Protein AF-A0ABD0YFC9-F1 (afdb_monomer_lite)

Sequence (162 aa):
MFVSRSVEQWANKLGEELWELGLSVTKAPEIKTTYKKLNARVLPTDGEGILNTIVSNVNRLLKMKMDSVMCIIDTAEELGEEFTSIAETKYSYYSAKYSLEPGGEPSESEEELGIDRQMYKEIQLTPDQAFYGIPVNTTHSAVHVPTDVDDQSNIFYSLFNR

Foldseek 3Di:
DPPVVVVVVVVVVVVVVVVVVVCVVVVVVVVVVVCVVVVPDDDDDDPVVVVVVVVVVVVVVVVVVVVVVVVVVVVVVVVLVVADDDPDDQAAFAAPPAAAAVVDDDDPVVVVVVDDCVRHHHDFFFQDVVVVGPTDDPPGDHDYDDPVDDCPDPVNVSVRRD

InterPro domains:
  IPR013608 VWA N-terminal [PF08399] (84-154)

Secondary structure (DSSP, 8-state):
--HHHHHHHHHHHHHHHHHHHHHHHH-HHHHHHHHHHTT-------HHHHHHHHHHHHHHHHHHHHHHHHHHHHHHHHHHHH----TT----B-BTTTPPPTTPPPPHHHHHTT--TTSBPP---EEEGGGTTEEE-SSS--B---TTS-TTSHHHHHHH--

Organism: NCBI:txid642074

Radius of gyration: 34.18 Å; chains: 1; bounding box: 91×38×73 Å

pLDDT: mean 86.56, std 11.62, range [48.59, 98.25]

Structure (mmCIF, N/CA/C/O backbone):
data_AF-A0ABD0YFC9-F1
#
_entry.id   AF-A0ABD0YFC9-F1
#
loop_
_atom_site.group_PDB
_atom_site.id
_atom_site.type_symbol
_atom_site.label_atom_id
_atom_site.label_alt_id
_atom_site.label_comp_id
_atom_site.label_asym_id
_atom_site.label_entity_id
_atom_site.label_seq_id
_atom_site.pdbx_PDB_ins_code
_atom_site.Cartn_x
_atom_site.Cartn_y
_atom_site.Cartn_z
_atom_site.occupancy
_atom_site.B_iso_or_equiv
_atom_site.auth_seq_id
_atom_site.auth_comp_id
_atom_site.auth_asym_id
_atom_site.auth_atom_id
_atom_site.pdbx_PDB_model_num
ATOM 1 N N . MET A 1 1 ? -66.463 5.020 34.064 1.00 53.25 1 MET A N 1
ATOM 2 C CA . MET A 1 1 ? -65.244 5.251 34.876 1.00 53.25 1 MET A CA 1
ATOM 3 C C . MET A 1 1 ? -64.487 3.970 35.268 1.00 53.25 1 MET A C 1
ATOM 5 O O . MET A 1 1 ? -63.329 4.078 35.628 1.00 53.25 1 MET A O 1
ATOM 9 N N . PHE A 1 2 ? -65.068 2.763 35.167 1.00 56.78 2 PHE A N 1
ATOM 10 C CA . PHE A 1 2 ? -64.410 1.515 35.605 1.00 56.78 2 PHE A CA 1
ATOM 11 C C . PHE A 1 2 ? -63.425 0.884 34.597 1.00 56.78 2 PHE A C 1
ATOM 13 O O . PHE A 1 2 ? -62.512 0.181 35.011 1.00 56.78 2 PHE A O 1
ATOM 20 N N . VAL A 1 3 ? -63.549 1.174 33.295 1.00 60.34 3 VAL A N 1
ATOM 21 C CA . VAL A 1 3 ? -62.728 0.547 32.235 1.00 60.34 3 VAL A CA 1
ATOM 22 C C . VAL A 1 3 ? -61.254 0.991 32.269 1.00 60.34 3 VAL A C 1
ATOM 24 O O . VAL A 1 3 ? -60.371 0.167 32.062 1.00 60.34 3 VAL A O 1
ATOM 27 N N . SER A 1 4 ? -60.967 2.255 32.611 1.00 70.94 4 SER A N 1
ATOM 28 C CA . SER A 1 4 ? -59.594 2.806 32.682 1.00 70.94 4 SER A CA 1
ATOM 29 C C . SER A 1 4 ? -58.700 2.035 33.655 1.00 70.94 4 SER A C 1
ATOM 31 O O . SER A 1 4 ? -57.545 1.746 33.367 1.00 70.94 4 SER A O 1
ATOM 33 N N . ARG A 1 5 ? -59.266 1.643 34.801 1.00 76.38 5 ARG A N 1
ATOM 34 C CA . ARG A 1 5 ? -58.519 1.039 35.908 1.00 76.38 5 ARG A CA 1
ATOM 35 C C . ARG A 1 5 ? -58.108 -0.405 35.619 1.00 76.38 5 ARG A C 1
ATOM 37 O O . ARG A 1 5 ? -57.036 -0.838 36.021 1.00 76.38 5 ARG A O 1
ATOM 44 N N . SER A 1 6 ? -58.955 -1.149 34.907 1.00 83.62 6 SER A N 1
ATOM 45 C CA . SER A 1 6 ? -58.652 -2.523 34.494 1.00 83.62 6 SER A CA 1
ATOM 46 C C . SER A 1 6 ? -57.592 -2.566 33.397 1.00 83.62 6 SER A C 1
ATOM 48 O O . SER A 1 6 ? -56.726 -3.436 33.428 1.00 83.62 6 SER A O 1
ATOM 50 N N . VAL A 1 7 ? -57.630 -1.610 32.463 1.00 89.75 7 VAL A N 1
ATOM 51 C CA . VAL A 1 7 ? -56.607 -1.475 31.416 1.00 89.75 7 VAL A CA 1
ATOM 52 C C . VAL A 1 7 ? -55.257 -1.092 32.025 1.00 89.75 7 VAL A C 1
ATOM 54 O O . VAL A 1 7 ? -54.250 -1.691 31.665 1.00 89.75 7 VAL A O 1
ATOM 57 N N . GLU A 1 8 ? -55.228 -0.178 33.000 1.00 90.81 8 GLU A N 1
ATOM 58 C CA . GLU A 1 8 ? -54.004 0.168 33.742 1.00 90.81 8 GLU A CA 1
ATOM 59 C C . GLU A 1 8 ? -53.395 -1.037 34.472 1.00 90.81 8 GLU A C 1
ATOM 61 O O . GLU A 1 8 ? -52.193 -1.275 34.382 1.00 90.81 8 GLU A O 1
ATOM 66 N N . GLN A 1 9 ? -54.213 -1.837 35.161 1.00 92.62 9 GLN A N 1
ATOM 67 C CA . GLN A 1 9 ? -53.735 -3.040 35.852 1.00 92.62 9 GLN A CA 1
ATOM 68 C C . GLN A 1 9 ? -53.163 -4.080 34.883 1.00 92.62 9 GLN A C 1
ATOM 70 O O . GLN A 1 9 ? -52.128 -4.682 35.168 1.00 92.62 9 GLN A O 1
ATOM 75 N N . TRP A 1 10 ? -53.814 -4.273 33.733 1.00 93.69 10 TRP A N 1
ATOM 76 C CA . TRP A 1 10 ? -53.323 -5.160 32.679 1.00 93.69 10 TRP A CA 1
ATOM 77 C C . TRP A 1 10 ? -52.015 -4.667 32.067 1.00 93.69 10 TRP A C 1
ATOM 79 O O . TRP A 1 10 ? -51.089 -5.456 31.905 1.00 93.69 10 TRP A O 1
ATOM 89 N N . ALA A 1 11 ? -51.924 -3.374 31.757 1.00 94.88 11 ALA A N 1
ATOM 90 C CA . ALA A 1 11 ? -50.725 -2.778 31.181 1.00 94.88 11 ALA A CA 1
ATOM 91 C C . ALA A 1 11 ? -49.522 -2.892 32.128 1.00 94.88 11 ALA A C 1
ATOM 93 O O . ALA A 1 11 ? -48.436 -3.257 31.684 1.00 94.88 11 ALA A O 1
ATOM 94 N N . ASN A 1 12 ? -49.724 -2.657 33.429 1.00 94.31 12 ASN A N 1
ATOM 95 C CA . ASN A 1 12 ? -48.666 -2.802 34.430 1.00 94.31 12 ASN A CA 1
ATOM 96 C C . ASN A 1 12 ? -48.194 -4.255 34.548 1.00 94.31 12 ASN A C 1
ATOM 98 O O . ASN A 1 12 ? -46.996 -4.511 34.476 1.00 94.31 12 ASN A O 1
ATOM 102 N N . LYS A 1 13 ? -49.129 -5.210 34.645 1.00 95.75 13 LYS A N 1
ATOM 103 C CA . LYS A 1 13 ? -48.792 -6.635 34.749 1.00 95.75 13 LYS A CA 1
ATOM 104 C C . LYS A 1 13 ? -48.059 -7.147 33.505 1.00 95.75 13 LYS A C 1
ATOM 106 O O . LYS A 1 13 ? -47.045 -7.823 33.622 1.00 95.75 13 LYS A O 1
ATOM 111 N N . LEU A 1 14 ? -48.545 -6.790 32.315 1.00 95.56 14 LEU A N 1
ATOM 112 C CA . LEU A 1 14 ? -47.897 -7.161 31.058 1.00 95.56 14 LEU A CA 1
ATOM 113 C C . LEU A 1 14 ? -46.497 -6.538 30.938 1.00 95.56 14 LEU A C 1
ATOM 115 O O . LEU A 1 14 ? -45.575 -7.188 30.450 1.00 95.56 14 LEU A O 1
ATOM 119 N N . GLY A 1 15 ? -46.328 -5.290 31.385 1.00 96.50 15 GLY A N 1
ATOM 120 C CA . GLY A 1 15 ? -45.033 -4.610 31.407 1.00 96.50 15 GLY A CA 1
ATOM 121 C C . GLY A 1 15 ? -44.019 -5.288 32.331 1.00 96.50 15 GLY A C 1
ATOM 122 O O . GLY A 1 15 ? -42.869 -5.467 31.934 1.00 96.50 15 GLY A O 1
ATOM 123 N N . GLU A 1 16 ? -44.447 -5.708 33.523 1.00 96.81 16 GLU A N 1
ATOM 124 C CA . GLU A 1 16 ? -43.613 -6.468 34.464 1.00 96.81 16 GLU A CA 1
ATOM 125 C C . GLU A 1 16 ? -43.195 -7.823 33.878 1.00 96.81 16 GLU A C 1
ATOM 127 O O . GLU A 1 16 ? -42.003 -8.132 33.846 1.00 96.81 16 GLU A O 1
ATOM 132 N N . GLU A 1 17 ? -44.139 -8.590 33.322 1.00 96.06 17 GLU A N 1
ATOM 133 C CA . GLU A 1 17 ? -43.853 -9.900 32.719 1.00 96.06 17 GLU A CA 1
ATOM 134 C C . GLU A 1 17 ? -42.893 -9.790 31.520 1.00 96.06 17 GLU A C 1
ATOM 136 O O . GLU A 1 17 ? -41.963 -10.589 31.385 1.00 96.06 17 GLU A O 1
ATOM 141 N N . LEU A 1 18 ? -43.063 -8.776 30.664 1.00 96.38 18 LEU A N 1
ATOM 142 C CA . LEU A 1 18 ? -42.153 -8.517 29.543 1.00 96.38 18 LEU A CA 1
ATOM 143 C C . LEU A 1 18 ? -40.761 -8.079 30.009 1.00 96.38 18 LEU A C 1
ATOM 145 O O . LEU A 1 18 ? -39.764 -8.477 29.403 1.00 96.38 18 LEU A O 1
ATOM 149 N N . TRP A 1 19 ? -40.674 -7.276 31.071 1.00 94.88 19 TRP A N 1
ATOM 150 C CA . TRP A 1 19 ? -39.402 -6.859 31.656 1.00 94.88 19 TRP A CA 1
ATOM 151 C C . TRP A 1 19 ? -38.640 -8.046 32.257 1.00 94.88 19 TRP A C 1
ATOM 153 O O . TRP A 1 19 ? -37.453 -8.222 31.973 1.00 94.88 19 TRP A O 1
ATOM 163 N N . GLU A 1 20 ? -39.317 -8.900 33.027 1.00 95.38 20 GLU A N 1
ATOM 164 C CA . GLU A 1 20 ? -38.726 -10.107 33.614 1.00 95.38 20 GLU A CA 1
ATOM 165 C C . GLU A 1 20 ? -38.296 -11.117 32.548 1.00 95.38 20 GLU A C 1
ATOM 167 O O . GLU A 1 20 ? -37.180 -11.645 32.609 1.00 95.38 20 GLU A O 1
ATOM 172 N N . LEU A 1 21 ? -39.135 -11.343 31.532 1.00 95.50 21 LEU A N 1
ATOM 173 C CA . LEU A 1 21 ? -38.779 -12.174 30.386 1.00 95.50 21 LEU A CA 1
ATOM 174 C C . LEU A 1 21 ? -37.567 -11.591 29.653 1.00 95.50 21 LEU A C 1
ATOM 176 O O . LEU A 1 21 ? -36.623 -12.320 29.350 1.00 95.50 21 LEU A O 1
ATOM 180 N N . GLY A 1 22 ? -37.563 -10.278 29.416 1.00 95.06 22 GLY A N 1
ATOM 181 C CA . GLY A 1 22 ? -36.457 -9.564 28.790 1.00 95.06 22 GLY A CA 1
ATOM 182 C C . GLY A 1 22 ? -35.151 -9.747 29.559 1.00 95.06 22 GLY A C 1
ATOM 183 O O . GLY A 1 22 ? -34.137 -10.110 28.963 1.00 95.06 22 GLY A O 1
ATOM 184 N N . LEU A 1 23 ? -35.166 -9.587 30.884 1.00 94.88 23 LEU A N 1
ATOM 185 C CA . LEU A 1 23 ? -34.001 -9.837 31.737 1.00 94.88 23 LEU A CA 1
ATOM 186 C C . LEU A 1 23 ? -33.562 -11.307 31.705 1.00 94.88 23 LEU A C 1
ATOM 188 O O . LEU A 1 23 ? -32.368 -11.587 31.591 1.00 94.88 23 LEU A O 1
ATOM 192 N N . SER A 1 24 ? -34.511 -12.242 31.765 1.00 93.88 24 SER A N 1
ATOM 193 C CA . SER A 1 24 ? -34.228 -13.679 31.765 1.00 93.88 24 SER A CA 1
ATOM 194 C C . SER A 1 24 ? -33.623 -14.162 30.446 1.00 93.88 24 SER A C 1
ATOM 196 O O . SER A 1 24 ? -32.688 -14.963 30.473 1.00 93.88 24 SER A O 1
ATOM 198 N N . VAL A 1 25 ? -34.119 -13.670 29.307 1.00 96.12 25 VAL A N 1
ATOM 199 C CA . VAL A 1 25 ? -33.642 -14.047 27.967 1.00 96.12 25 VAL A CA 1
ATOM 200 C C . VAL A 1 25 ? -32.321 -13.359 27.637 1.00 96.12 25 VAL A C 1
ATOM 202 O O . VAL A 1 25 ? -31.395 -14.012 27.164 1.00 96.12 25 VAL A O 1
ATOM 205 N N . THR A 1 26 ? -32.205 -12.053 27.896 1.00 94.50 26 THR A N 1
ATOM 206 C CA . THR A 1 26 ? -30.987 -11.296 27.551 1.00 94.50 26 THR A CA 1
ATOM 207 C C . THR A 1 26 ? -29.819 -11.583 28.484 1.00 94.50 26 THR A C 1
ATOM 209 O O . THR A 1 26 ? -28.675 -11.328 28.110 1.00 94.50 26 THR A O 1
ATOM 212 N N . LYS A 1 27 ? -30.088 -12.074 29.702 1.00 94.50 27 LYS A N 1
ATOM 213 C CA . LYS A 1 27 ? -29.074 -12.298 30.741 1.00 94.50 27 LYS A CA 1
ATOM 214 C C . LYS A 1 27 ? -28.203 -11.058 31.003 1.00 94.50 27 LYS A C 1
ATOM 216 O O . LYS A 1 27 ? -27.030 -11.143 31.376 1.00 94.50 27 LYS A O 1
ATOM 221 N N . ALA A 1 28 ? -28.776 -9.870 30.785 1.00 93.00 28 ALA A N 1
ATOM 222 C CA . ALA A 1 28 ? -28.109 -8.589 30.981 1.00 93.00 28 ALA A CA 1
ATOM 223 C C . ALA A 1 28 ? -27.483 -8.423 32.385 1.00 93.00 28 ALA A C 1
ATOM 225 O O . ALA A 1 28 ? -26.345 -7.934 32.466 1.00 93.00 28 ALA A O 1
ATOM 226 N N . PRO A 1 29 ? -28.142 -8.820 33.499 1.00 92.75 29 PRO A N 1
ATOM 227 C CA . PRO A 1 29 ? -27.521 -8.696 34.813 1.00 92.75 29 PRO A CA 1
ATOM 228 C C . PRO A 1 29 ? -26.332 -9.649 34.976 1.00 92.75 29 PRO A C 1
ATOM 230 O O . PRO A 1 29 ? -25.299 -9.234 35.507 1.00 92.75 29 PRO A O 1
ATOM 233 N N . GLU A 1 30 ? -26.415 -10.879 34.466 1.00 93.75 30 GLU A N 1
ATOM 234 C CA . GLU A 1 30 ? -25.310 -11.835 34.491 1.00 93.75 30 GLU A CA 1
ATOM 235 C C . GLU A 1 30 ? -24.105 -11.294 33.715 1.00 93.75 30 GLU A C 1
ATOM 237 O O . GLU A 1 30 ? -23.007 -11.243 34.271 1.00 93.75 30 GLU A O 1
ATOM 242 N N . ILE A 1 31 ? -24.309 -10.778 32.496 1.00 91.88 31 ILE A N 1
ATOM 243 C CA . ILE A 1 31 ? -23.255 -10.152 31.678 1.00 91.88 31 ILE A CA 1
ATOM 244 C C . ILE A 1 31 ? -22.577 -9.010 32.447 1.00 91.88 31 ILE A C 1
ATOM 246 O O . ILE A 1 31 ? -21.349 -8.975 32.563 1.00 91.88 31 ILE A O 1
ATOM 250 N N . LYS A 1 32 ? -23.359 -8.112 33.061 1.00 90.88 32 LYS A N 1
ATOM 251 C CA . LYS A 1 32 ? -22.829 -6.999 33.867 1.00 90.88 32 LYS A CA 1
ATOM 252 C C . LYS A 1 32 ? -21.995 -7.483 35.057 1.00 90.88 32 LYS A C 1
ATOM 254 O O . LYS A 1 32 ? -20.970 -6.876 35.374 1.00 90.88 32 LYS A O 1
ATOM 259 N N . THR A 1 33 ? -22.407 -8.564 35.723 1.00 92.38 33 THR A N 1
ATOM 260 C CA . THR A 1 33 ? -21.604 -9.155 36.807 1.00 92.38 33 THR A CA 1
ATOM 261 C C . THR A 1 33 ? -20.325 -9.803 36.287 1.00 92.38 33 THR A C 1
ATOM 263 O O . THR A 1 33 ? -19.290 -9.683 36.939 1.00 92.38 33 THR A O 1
ATOM 266 N N . THR A 1 34 ? -20.356 -10.418 35.104 1.00 91.50 34 THR A N 1
ATOM 267 C CA . THR A 1 34 ? -19.185 -11.029 34.464 1.00 91.50 34 THR A CA 1
ATOM 268 C C . THR A 1 34 ? -18.119 -9.989 34.131 1.00 91.50 34 THR A C 1
ATOM 270 O O . THR A 1 34 ? -16.961 -10.212 34.464 1.00 91.50 34 THR A O 1
ATOM 273 N N . TYR A 1 35 ? -18.486 -8.813 33.607 1.00 91.75 35 TYR A N 1
ATOM 274 C CA . TYR A 1 35 ? -17.528 -7.711 33.395 1.00 91.75 35 TYR A CA 1
ATOM 275 C C . TYR A 1 35 ? -16.807 -7.292 34.685 1.00 91.75 35 TYR A C 1
ATOM 277 O O . TYR A 1 35 ? -15.598 -7.059 34.673 1.00 91.75 35 TYR A O 1
ATOM 285 N N . LYS A 1 36 ? -17.524 -7.245 35.816 1.00 89.00 36 LYS A N 1
ATOM 286 C CA . LYS A 1 36 ? -16.921 -6.957 37.127 1.00 89.00 36 LYS A CA 1
ATOM 287 C C . LYS A 1 36 ? -16.025 -8.101 37.613 1.00 89.00 36 LYS A C 1
ATOM 289 O O . LYS A 1 36 ? -14.935 -7.838 38.107 1.00 89.00 36 LYS A O 1
ATOM 294 N N . LYS A 1 37 ? -16.465 -9.356 37.457 1.00 92.75 37 LYS A N 1
ATOM 295 C CA . LYS A 1 37 ? -15.697 -10.557 37.842 1.00 92.75 37 LYS A CA 1
ATOM 296 C C . LYS A 1 37 ? -14.397 -10.691 37.049 1.00 92.75 37 LYS A C 1
ATOM 298 O O . LYS A 1 37 ? -13.369 -11.015 37.628 1.00 92.75 37 LYS A O 1
ATOM 303 N N . LEU A 1 38 ? -14.440 -10.404 35.749 1.00 93.00 38 LEU A N 1
ATOM 304 C CA . LEU A 1 38 ? -13.282 -10.428 34.851 1.00 93.00 38 LEU A CA 1
ATOM 305 C C . LEU A 1 38 ? -12.390 -9.186 34.988 1.00 93.00 38 LEU A C 1
ATOM 307 O O . LEU A 1 38 ? -11.438 -9.037 34.228 1.00 93.00 38 LEU A O 1
ATOM 311 N N . ASN A 1 39 ? -12.676 -8.302 35.952 1.00 87.25 39 ASN A N 1
ATOM 312 C CA . ASN A 1 39 ? -11.900 -7.095 36.221 1.00 87.25 39 ASN A CA 1
ATOM 313 C C . ASN A 1 39 ? -11.729 -6.210 34.974 1.00 87.25 39 ASN A C 1
ATOM 315 O O . ASN A 1 39 ? -10.649 -5.668 34.734 1.00 87.25 39 ASN A O 1
ATOM 319 N N . ALA A 1 40 ? -12.785 -6.080 34.162 1.00 87.38 40 ALA A N 1
ATOM 320 C CA . ALA A 1 40 ? -12.766 -5.193 33.009 1.00 87.38 40 ALA A CA 1
ATOM 321 C C . ALA A 1 40 ? -12.558 -3.749 33.487 1.00 87.38 40 ALA A C 1
ATOM 323 O O . ALA A 1 40 ? -13.343 -3.219 34.277 1.00 87.38 40 ALA A O 1
ATOM 324 N N . ARG A 1 41 ? -11.476 -3.120 33.025 1.00 84.12 41 ARG A N 1
ATOM 325 C CA . ARG A 1 41 ? -11.121 -1.748 33.392 1.00 84.12 41 ARG A CA 1
ATOM 326 C C . ARG A 1 41 ? -11.535 -0.798 32.283 1.00 84.12 41 ARG A C 1
ATOM 328 O O . ARG A 1 41 ? -11.253 -1.046 31.115 1.00 84.12 41 ARG A O 1
ATOM 335 N N . VAL A 1 42 ? -12.161 0.308 32.667 1.00 86.19 42 VAL A N 1
ATOM 336 C CA . VAL A 1 42 ? -12.352 1.448 31.772 1.00 86.19 42 VAL A CA 1
ATOM 337 C C . VAL A 1 42 ? -11.081 2.279 31.852 1.00 86.19 42 VAL A C 1
ATOM 339 O O . VAL A 1 42 ? -10.789 2.866 32.892 1.00 86.19 42 VAL A O 1
ATOM 342 N N . LEU A 1 43 ? -10.297 2.270 30.779 1.00 85.19 43 LEU A N 1
ATOM 343 C CA . LEU A 1 43 ? -9.122 3.124 30.662 1.00 85.19 43 LEU A CA 1
ATOM 344 C C . LEU A 1 43 ? -9.543 4.463 30.046 1.00 85.19 43 LEU A C 1
ATOM 346 O O . LEU A 1 43 ? -10.325 4.462 29.089 1.00 85.19 43 LEU A O 1
ATOM 350 N N . PRO A 1 44 ? -9.056 5.602 30.570 1.00 87.00 44 PRO A N 1
ATOM 351 C CA . PRO A 1 44 ? -9.263 6.878 29.907 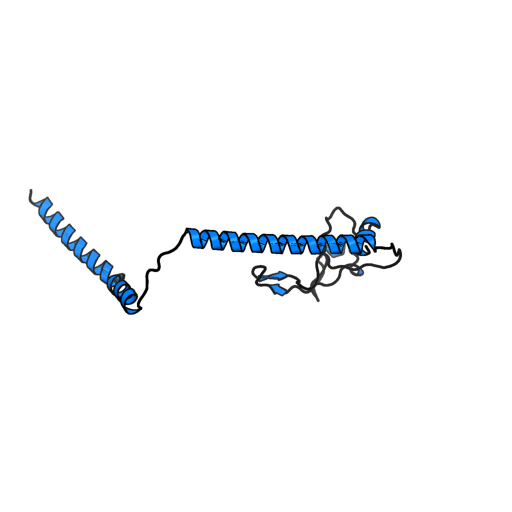1.00 87.00 44 PRO A CA 1
ATOM 352 C C . PRO A 1 44 ? -8.633 6.807 28.514 1.00 87.00 44 PRO A C 1
ATOM 354 O O . PRO A 1 44 ? -7.486 6.390 28.359 1.00 87.00 44 PRO A O 1
ATOM 357 N N . THR A 1 45 ? -9.411 7.168 27.499 1.00 86.94 45 THR A N 1
ATOM 358 C CA . THR A 1 45 ? -8.930 7.233 26.119 1.00 86.94 45 THR A CA 1
ATOM 359 C C . THR A 1 45 ? -8.447 8.650 25.855 1.00 86.94 45 THR A C 1
ATOM 361 O O . THR A 1 45 ? -9.242 9.587 25.877 1.00 86.94 45 THR A O 1
ATOM 364 N N . ASP A 1 46 ? -7.146 8.803 25.632 1.00 91.38 46 ASP A N 1
ATOM 365 C CA . ASP A 1 46 ? -6.547 10.072 25.232 1.00 91.38 46 ASP A CA 1
ATOM 366 C C . ASP A 1 46 ? -6.706 10.266 23.718 1.00 91.38 46 ASP A C 1
ATOM 368 O O . ASP A 1 46 ? -5.971 9.689 22.913 1.00 91.38 46 ASP A O 1
ATOM 372 N N . GLY A 1 47 ? -7.711 11.052 23.327 1.00 91.56 47 GLY A N 1
ATOM 373 C CA . GLY A 1 47 ? -8.000 11.326 21.920 1.00 91.56 47 GLY A CA 1
ATOM 374 C C . GLY A 1 47 ? -6.874 12.080 21.210 1.00 91.56 47 GLY A C 1
ATOM 375 O O . GLY A 1 47 ? -6.601 11.806 20.041 1.00 91.56 47 GLY A O 1
ATOM 376 N N . GLU A 1 48 ? -6.186 12.982 21.914 1.00 94.31 48 GLU A N 1
ATOM 377 C CA . GLU A 1 48 ? -5.067 13.745 21.359 1.00 94.31 48 GLU A CA 1
ATOM 378 C C . GLU A 1 48 ? -3.842 12.842 21.169 1.00 94.31 48 GLU A C 1
ATOM 380 O O . GLU A 1 48 ? -3.232 12.838 20.098 1.00 94.31 48 GLU A O 1
ATOM 385 N N . GLY A 1 49 ? -3.540 11.987 22.148 1.00 94.56 49 GLY A N 1
ATOM 386 C CA . GLY A 1 49 ? -2.492 10.969 22.045 1.00 94.56 49 GLY A CA 1
ATOM 387 C C . GLY A 1 49 ? -2.708 9.985 20.889 1.00 94.56 49 GLY A C 1
ATOM 388 O O . GLY A 1 49 ? -1.764 9.662 20.158 1.00 94.56 49 GLY A O 1
ATOM 389 N N . ILE A 1 50 ? -3.950 9.548 20.661 1.00 94.94 50 ILE A N 1
ATOM 390 C CA . ILE A 1 50 ? -4.301 8.704 19.507 1.00 94.94 50 ILE A CA 1
ATOM 391 C C . ILE A 1 50 ? -4.078 9.461 18.197 1.00 94.94 50 ILE A C 1
ATOM 393 O O . ILE A 1 50 ? -3.432 8.925 17.294 1.00 94.94 50 ILE A O 1
ATOM 397 N N . LEU A 1 51 ? -4.563 10.701 18.090 1.00 96.31 51 LEU A N 1
ATOM 398 C CA . LEU A 1 51 ? -4.382 11.509 16.885 1.00 96.31 51 LEU A CA 1
ATOM 399 C C . LEU A 1 51 ? -2.896 11.725 16.578 1.00 96.31 51 LEU A C 1
ATOM 401 O O . LEU A 1 51 ? -2.462 11.483 15.454 1.00 96.31 51 LEU A O 1
ATOM 405 N N . ASN A 1 52 ? -2.105 12.089 17.585 1.00 96.81 52 ASN A N 1
ATOM 406 C CA . ASN A 1 52 ? -0.661 12.271 17.456 1.00 96.81 52 ASN A CA 1
ATOM 407 C C . ASN A 1 52 ? 0.035 10.983 16.999 1.00 96.81 52 ASN A C 1
ATOM 409 O O . ASN A 1 52 ? 0.923 11.024 16.144 1.00 96.81 52 ASN A O 1
ATOM 413 N N . THR A 1 53 ? -0.406 9.827 17.500 1.00 96.69 53 THR A N 1
ATOM 414 C CA . THR A 1 53 ? 0.108 8.519 17.073 1.00 96.69 53 THR A CA 1
ATOM 415 C C . THR A 1 53 ? -0.223 8.232 15.608 1.00 96.69 53 THR A C 1
ATOM 417 O O . THR A 1 53 ? 0.651 7.806 14.851 1.00 96.69 53 THR A O 1
ATOM 420 N N . ILE A 1 54 ? -1.462 8.494 15.183 1.00 96.56 54 ILE A N 1
ATOM 421 C CA . ILE A 1 54 ? -1.892 8.321 13.789 1.00 96.56 54 ILE A CA 1
ATOM 422 C C . ILE A 1 54 ? -1.074 9.232 12.874 1.00 96.56 54 ILE A C 1
ATOM 424 O O . ILE A 1 54 ? -0.479 8.752 11.911 1.00 96.56 54 ILE A O 1
ATOM 428 N N . VAL A 1 55 ? -0.992 10.524 13.197 1.00 97.81 55 VAL A N 1
ATOM 429 C CA . VAL A 1 55 ? -0.248 11.513 12.404 1.00 97.81 55 VAL A CA 1
ATOM 430 C C . VAL A 1 55 ? 1.224 11.122 12.301 1.00 97.81 55 VAL A C 1
ATOM 432 O O . VAL A 1 55 ? 1.782 11.136 11.206 1.00 97.81 55 VAL A O 1
ATOM 435 N N . SER A 1 56 ? 1.846 10.705 13.406 1.00 97.62 56 SER A N 1
ATOM 436 C CA . SER A 1 56 ? 3.238 10.245 13.420 1.00 97.62 56 SER A CA 1
ATOM 437 C C . SER A 1 56 ? 3.455 9.028 12.513 1.00 97.62 56 SER A C 1
ATOM 439 O O . SER A 1 56 ? 4.362 9.023 11.676 1.00 97.62 56 SER A O 1
ATOM 441 N N . ASN A 1 57 ? 2.586 8.020 12.613 1.00 97.88 57 ASN A N 1
ATOM 442 C CA . ASN A 1 57 ? 2.680 6.808 11.802 1.00 97.88 57 ASN A CA 1
ATOM 443 C C . ASN A 1 57 ? 2.461 7.081 10.311 1.00 97.88 57 ASN A C 1
ATOM 445 O O . ASN A 1 57 ? 3.209 6.560 9.484 1.00 97.88 57 ASN A O 1
ATOM 449 N N . VAL A 1 58 ? 1.479 7.917 9.966 1.00 97.75 58 VAL A N 1
ATOM 450 C CA . VAL A 1 58 ? 1.209 8.309 8.576 1.00 97.75 58 VAL A CA 1
ATOM 451 C C . VAL A 1 58 ? 2.366 9.130 8.014 1.00 97.75 58 VAL A C 1
ATOM 453 O O . VAL A 1 58 ? 2.824 8.855 6.909 1.00 97.75 58 VAL A O 1
ATOM 456 N N . ASN A 1 59 ? 2.904 10.078 8.783 1.00 97.88 59 ASN A N 1
ATOM 457 C CA . ASN A 1 59 ? 4.071 10.860 8.379 1.00 97.88 59 ASN A CA 1
ATOM 458 C C . ASN A 1 59 ? 5.279 9.954 8.101 1.00 97.88 59 ASN A C 1
ATOM 460 O O . ASN A 1 59 ? 5.928 10.079 7.065 1.00 97.88 59 ASN A O 1
ATOM 464 N N . ARG A 1 60 ? 5.552 8.988 8.989 1.00 98.06 60 ARG A N 1
ATOM 465 C CA . ARG A 1 60 ? 6.624 8.005 8.786 1.00 98.06 60 ARG A CA 1
ATOM 466 C C . ARG A 1 60 ? 6.390 7.156 7.535 1.00 98.06 60 ARG A C 1
ATOM 468 O O . ARG A 1 60 ? 7.320 6.967 6.762 1.00 98.06 60 ARG A O 1
ATOM 475 N N . LEU A 1 61 ? 5.165 6.676 7.319 1.00 97.69 61 LEU A N 1
ATOM 476 C CA . LEU A 1 61 ? 4.808 5.881 6.142 1.00 97.69 61 LEU A CA 1
ATOM 477 C C . LEU A 1 61 ? 5.035 6.657 4.840 1.00 97.69 61 LEU A C 1
ATOM 479 O O . LEU A 1 61 ? 5.604 6.115 3.896 1.00 97.69 61 LEU A O 1
ATOM 483 N N . LEU A 1 62 ? 4.588 7.913 4.786 1.00 98.19 62 LEU A N 1
ATOM 484 C CA . LEU A 1 62 ? 4.731 8.754 3.599 1.00 98.19 62 LEU A CA 1
ATOM 485 C C . LEU A 1 62 ? 6.195 9.078 3.309 1.00 98.19 62 LEU A C 1
ATOM 487 O O . LEU A 1 62 ? 6.598 9.001 2.153 1.00 98.19 62 LEU A O 1
ATOM 491 N N . LYS A 1 63 ? 6.998 9.348 4.344 1.00 98.19 63 LYS A N 1
ATOM 492 C CA . LYS A 1 63 ? 8.450 9.516 4.194 1.00 98.19 63 LYS A CA 1
ATOM 493 C C . LYS A 1 63 ? 9.107 8.266 3.619 1.00 98.19 63 LYS A C 1
ATOM 495 O O . LYS A 1 63 ? 9.747 8.356 2.588 1.00 98.19 63 LYS A O 1
ATOM 500 N N . MET A 1 64 ? 8.836 7.089 4.185 1.00 97.81 64 MET A N 1
ATOM 501 C CA . MET A 1 64 ? 9.393 5.832 3.665 1.00 97.81 64 MET A CA 1
ATOM 502 C C . MET A 1 64 ? 8.987 5.559 2.208 1.00 97.81 64 MET A C 1
ATOM 504 O O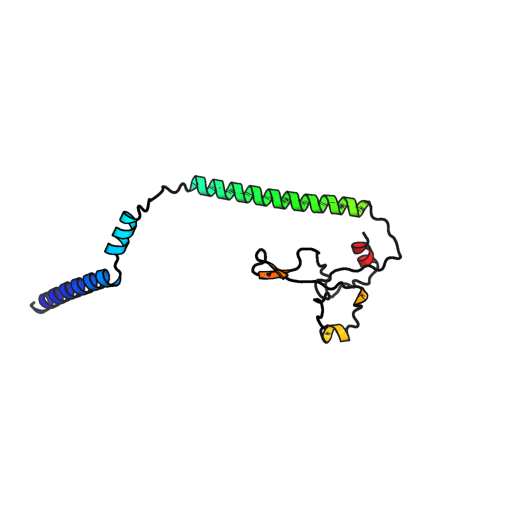 . MET A 1 64 ? 9.790 5.058 1.423 1.00 97.81 64 MET A O 1
ATOM 508 N N . LYS A 1 65 ? 7.744 5.892 1.831 1.00 97.56 65 LYS A N 1
ATOM 509 C CA . LYS A 1 65 ? 7.282 5.794 0.438 1.00 97.56 65 LYS A CA 1
ATOM 510 C C . LYS A 1 65 ? 8.024 6.775 -0.471 1.00 97.56 65 LYS A C 1
ATOM 512 O O . LYS A 1 65 ? 8.407 6.387 -1.567 1.00 97.56 65 LYS A O 1
ATOM 517 N N . MET A 1 66 ? 8.234 8.008 -0.017 1.00 97.88 66 MET A N 1
ATOM 518 C CA . MET A 1 66 ? 8.982 9.029 -0.750 1.00 97.88 66 MET A CA 1
ATOM 519 C C . MET A 1 66 ? 10.441 8.614 -0.951 1.00 97.88 66 MET A C 1
ATOM 521 O O . MET A 1 66 ? 10.909 8.631 -2.083 1.00 97.88 66 MET A O 1
ATOM 525 N N . ASP A 1 67 ? 11.105 8.145 0.106 1.00 98.25 67 ASP A N 1
ATOM 526 C CA . ASP A 1 67 ? 12.492 7.669 0.055 1.00 98.25 67 ASP A CA 1
ATOM 527 C C . ASP A 1 67 ? 12.645 6.494 -0.928 1.00 98.25 67 ASP A C 1
ATOM 529 O O . ASP A 1 67 ? 13.593 6.441 -1.706 1.00 98.25 67 ASP A O 1
ATOM 533 N N . SER A 1 68 ? 11.672 5.574 -0.949 1.00 97.44 68 SER A N 1
ATOM 534 C CA . SER A 1 68 ? 11.668 4.445 -1.893 1.00 97.44 68 SER A CA 1
ATOM 535 C C . SER A 1 68 ? 11.534 4.910 -3.347 1.00 97.44 68 SER A C 1
ATOM 537 O O . SER A 1 68 ? 12.204 4.379 -4.225 1.00 97.44 68 SER A O 1
ATOM 539 N N . VAL A 1 69 ? 10.678 5.905 -3.610 1.00 97.62 69 VAL A N 1
ATOM 540 C CA . VAL A 1 69 ? 10.505 6.476 -4.956 1.00 97.62 69 VAL A CA 1
ATOM 541 C C . VAL A 1 69 ? 11.763 7.217 -5.398 1.00 97.62 69 VAL A C 1
ATOM 543 O O . VAL A 1 69 ? 12.180 7.041 -6.536 1.00 97.62 69 VAL A O 1
ATOM 546 N N . MET A 1 70 ? 12.383 7.998 -4.511 1.00 97.50 70 MET A N 1
ATOM 547 C CA . MET A 1 70 ? 13.645 8.686 -4.804 1.00 97.50 70 MET A CA 1
ATOM 548 C C . MET A 1 70 ? 14.742 7.694 -5.176 1.00 97.50 70 MET A C 1
ATOM 550 O O . MET A 1 70 ? 15.352 7.844 -6.222 1.00 97.50 70 MET A O 1
ATOM 554 N N . CYS A 1 71 ? 14.901 6.616 -4.405 1.00 97.50 71 CYS A N 1
ATOM 555 C CA . CYS A 1 71 ? 15.875 5.572 -4.719 1.00 97.50 71 CYS A CA 1
ATOM 556 C C . CYS A 1 71 ? 15.657 4.950 -6.111 1.00 97.50 71 CYS A C 1
ATOM 558 O O . CYS A 1 71 ? 16.628 4.705 -6.826 1.00 97.50 71 CYS A O 1
ATOM 560 N N . ILE A 1 72 ? 14.398 4.717 -6.511 1.00 96.19 72 ILE A N 1
ATOM 561 C CA . ILE A 1 72 ? 14.068 4.216 -7.855 1.00 96.19 72 ILE A CA 1
ATOM 562 C C . ILE A 1 72 ? 14.446 5.242 -8.929 1.00 96.19 72 ILE A C 1
ATOM 564 O O . ILE A 1 72 ? 14.977 4.844 -9.960 1.00 96.19 72 ILE A O 1
ATOM 568 N N . ILE A 1 73 ? 14.171 6.530 -8.701 1.00 96.19 73 ILE A N 1
ATOM 569 C CA . ILE A 1 73 ? 14.522 7.611 -9.635 1.00 96.19 73 ILE A CA 1
ATOM 570 C C . ILE A 1 73 ? 16.037 7.683 -9.803 1.00 96.19 73 ILE A C 1
ATOM 572 O O . ILE A 1 73 ? 16.501 7.573 -10.930 1.00 96.19 73 ILE A O 1
ATOM 576 N N . ASP A 1 74 ? 16.783 7.774 -8.703 1.00 96.56 74 ASP A N 1
ATOM 577 C CA . ASP A 1 74 ? 18.243 7.892 -8.727 1.00 96.56 74 ASP A CA 1
ATOM 578 C C . ASP A 1 74 ? 18.867 6.706 -9.483 1.00 96.56 74 ASP A C 1
ATOM 580 O O . ASP A 1 74 ? 19.662 6.887 -10.399 1.00 96.56 74 ASP A O 1
ATOM 584 N N . THR A 1 75 ? 18.415 5.481 -9.185 1.00 94.75 75 THR A N 1
ATOM 585 C CA . THR A 1 75 ? 18.901 4.271 -9.873 1.00 94.75 75 THR A CA 1
ATOM 586 C C . THR A 1 75 ? 18.519 4.264 -11.357 1.00 94.75 75 THR A C 1
ATOM 588 O O . THR A 1 75 ? 19.299 3.829 -12.199 1.00 94.75 75 THR A O 1
ATOM 591 N N . ALA A 1 76 ? 17.312 4.718 -11.704 1.00 92.00 76 ALA A N 1
ATOM 592 C CA . ALA A 1 76 ? 16.866 4.777 -13.093 1.00 92.00 76 ALA A CA 1
ATOM 593 C C . ALA A 1 76 ? 17.613 5.849 -13.903 1.00 92.00 76 ALA A C 1
ATOM 595 O O . ALA A 1 76 ? 17.862 5.639 -15.090 1.00 92.00 76 ALA A O 1
ATOM 596 N N . GLU A 1 77 ? 17.964 6.977 -13.283 1.00 92.69 77 GLU A N 1
ATOM 597 C CA . GLU A 1 77 ? 18.784 8.026 -13.894 1.00 92.69 77 GLU A CA 1
ATOM 598 C C . GLU A 1 77 ? 20.213 7.530 -14.129 1.00 92.69 77 GLU A C 1
ATOM 600 O O . GLU A 1 77 ? 20.690 7.612 -15.260 1.00 92.69 77 GLU A O 1
ATOM 605 N 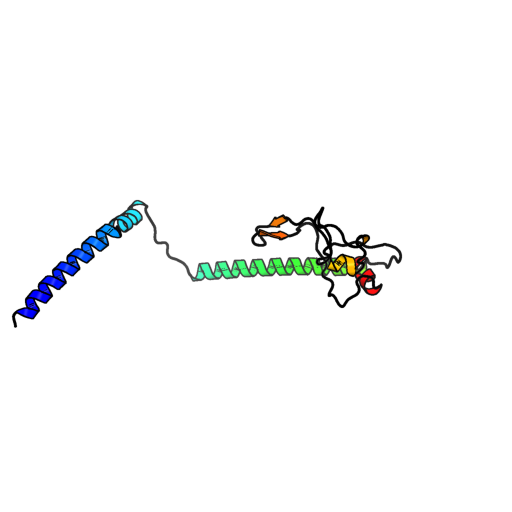N . GLU A 1 78 ? 20.846 6.921 -13.120 1.00 92.62 78 GLU A N 1
ATOM 606 C CA . GLU A 1 78 ? 22.189 6.331 -13.236 1.00 92.62 78 GLU A CA 1
ATOM 607 C C . GLU A 1 78 ? 22.258 5.285 -14.361 1.00 92.62 78 GLU A C 1
ATOM 609 O O . GLU A 1 78 ? 23.088 5.396 -15.265 1.00 92.62 78 GLU A O 1
ATOM 614 N N . LEU A 1 79 ? 21.339 4.310 -14.372 1.00 88.62 79 LEU A N 1
ATOM 615 C CA . LEU A 1 79 ? 21.284 3.288 -15.426 1.00 88.62 79 LEU A CA 1
ATOM 616 C C . LEU A 1 79 ? 21.008 3.899 -16.807 1.00 88.62 79 LEU A C 1
ATOM 618 O O . LEU A 1 79 ? 21.597 3.486 -17.804 1.00 88.62 79 LEU A O 1
ATOM 622 N N . GLY A 1 80 ? 20.147 4.918 -16.870 1.00 85.88 80 GLY A N 1
ATOM 623 C CA . GLY A 1 80 ? 19.843 5.623 -18.111 1.00 85.88 80 GLY A CA 1
ATOM 624 C C . GLY A 1 80 ? 21.033 6.395 -18.693 1.00 85.88 80 GLY A C 1
ATOM 625 O O . GLY A 1 80 ? 21.116 6.527 -19.917 1.00 85.88 80 GLY A O 1
ATOM 626 N N . GLU A 1 81 ? 21.939 6.898 -17.849 1.00 87.50 81 GLU A N 1
ATOM 627 C CA . GLU A 1 81 ? 23.180 7.566 -18.264 1.00 87.50 81 GLU A CA 1
ATOM 628 C C . GLU A 1 81 ? 24.270 6.577 -18.694 1.00 87.50 81 GLU A C 1
ATOM 630 O O . GLU A 1 81 ? 25.000 6.848 -19.651 1.00 87.50 81 GLU A O 1
ATOM 635 N N . GLU A 1 82 ? 24.377 5.428 -18.021 1.00 84.56 82 GLU A N 1
ATOM 636 C CA . GLU A 1 82 ? 25.342 4.371 -18.357 1.00 84.56 82 GLU A CA 1
ATOM 637 C C . GLU A 1 82 ? 25.010 3.648 -19.672 1.00 84.56 82 GLU A C 1
ATOM 639 O O . GLU A 1 82 ? 25.880 3.006 -20.280 1.00 84.56 82 GLU A O 1
ATOM 644 N N . PHE A 1 83 ? 23.766 3.768 -20.141 1.00 76.12 83 PHE A N 1
ATOM 645 C CA . PHE A 1 83 ? 23.304 3.067 -21.323 1.00 76.12 83 PHE A CA 1
ATOM 646 C C . PHE A 1 83 ? 24.142 3.361 -22.570 1.00 76.12 83 PHE A C 1
ATOM 648 O O . PHE A 1 83 ? 24.259 4.493 -23.046 1.00 76.12 83 PHE A O 1
ATOM 655 N N . THR A 1 84 ? 24.620 2.293 -23.206 1.00 70.69 84 THR A N 1
ATOM 656 C CA . THR A 1 84 ? 25.221 2.348 -24.537 1.00 70.69 84 THR A CA 1
ATOM 657 C C . THR A 1 84 ? 24.424 1.459 -25.485 1.00 70.69 84 THR A C 1
ATOM 659 O O . THR A 1 84 ? 24.262 0.272 -25.231 1.00 70.69 84 THR A O 1
ATOM 662 N N . SER A 1 85 ? 23.941 2.018 -26.598 1.00 64.50 85 SER A N 1
ATOM 663 C CA . SER A 1 85 ? 23.118 1.290 -27.573 1.00 64.50 85 SER A CA 1
ATOM 664 C C . SER A 1 85 ? 23.888 0.134 -28.219 1.00 64.50 85 SER A C 1
ATOM 666 O O . SER A 1 85 ? 24.722 0.346 -29.102 1.00 64.50 85 SER A O 1
ATOM 668 N N . ILE A 1 86 ? 23.607 -1.097 -27.783 1.00 59.88 86 ILE A N 1
ATOM 669 C CA . ILE A 1 86 ? 24.104 -2.321 -28.418 1.00 59.88 86 ILE A CA 1
ATOM 670 C C . ILE A 1 86 ? 22.999 -2.830 -29.347 1.00 59.88 86 ILE A C 1
ATOM 672 O O . ILE A 1 86 ? 21.974 -3.337 -28.906 1.00 59.88 86 ILE A O 1
ATOM 676 N N . ALA A 1 87 ? 23.198 -2.665 -30.653 1.00 58.06 87 ALA A N 1
ATOM 677 C CA . ALA A 1 87 ? 22.163 -2.835 -31.674 1.00 58.06 87 ALA A CA 1
ATOM 678 C C . ALA A 1 87 ? 21.705 -4.290 -31.943 1.00 58.06 87 ALA A C 1
ATOM 680 O O . ALA A 1 87 ? 20.913 -4.503 -32.856 1.00 58.06 87 ALA A O 1
ATOM 681 N N . GLU A 1 88 ? 22.186 -5.297 -31.205 1.00 56.38 88 GLU A N 1
ATOM 682 C CA . GLU A 1 88 ? 22.054 -6.707 -31.623 1.00 56.38 88 GLU A CA 1
ATOM 683 C C . GLU A 1 88 ? 21.495 -7.678 -30.566 1.00 56.38 88 GLU A C 1
ATOM 685 O O . GLU A 1 88 ? 21.376 -8.875 -30.839 1.00 56.38 88 GLU A O 1
ATOM 690 N N . THR A 1 89 ? 21.088 -7.222 -29.377 1.00 60.69 89 THR A N 1
ATOM 691 C CA . THR A 1 89 ? 20.500 -8.120 -28.369 1.00 60.69 89 THR A CA 1
ATOM 692 C C . THR A 1 89 ? 18.980 -8.216 -28.500 1.00 60.69 89 THR A C 1
ATOM 694 O O . THR A 1 89 ? 18.243 -7.261 -28.256 1.00 60.69 89 THR A O 1
ATOM 697 N N . LYS A 1 90 ? 18.489 -9.418 -28.840 1.00 71.25 90 LYS A N 1
ATOM 698 C CA . LYS A 1 90 ? 17.079 -9.782 -28.636 1.00 71.25 90 LYS A CA 1
ATOM 699 C C . LYS A 1 90 ? 16.753 -9.625 -27.152 1.00 71.25 90 LYS A C 1
ATOM 701 O O . LYS A 1 90 ? 17.417 -10.237 -26.315 1.00 71.25 90 LYS A O 1
ATOM 706 N N . TYR A 1 91 ? 15.747 -8.821 -26.832 1.00 78.94 91 TYR A N 1
ATOM 707 C CA . TYR A 1 91 ? 15.315 -8.612 -25.456 1.00 78.94 91 TYR A CA 1
ATOM 708 C C . TYR A 1 91 ? 14.110 -9.494 -25.133 1.00 78.94 91 TYR A C 1
ATOM 710 O O . TYR A 1 91 ? 13.368 -9.919 -26.016 1.00 78.94 91 TYR A O 1
ATOM 718 N N . SER A 1 92 ? 13.949 -9.806 -23.851 1.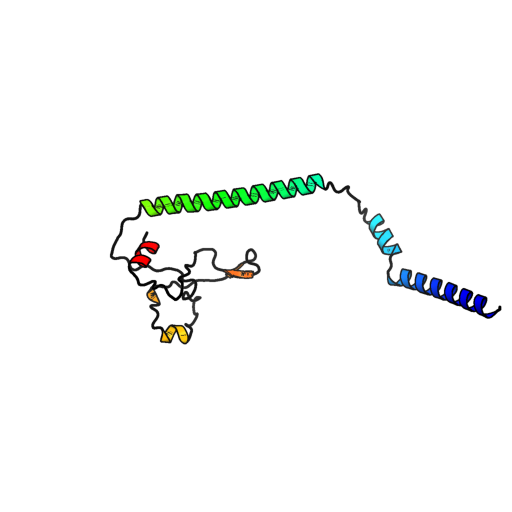00 86.00 92 SER A N 1
ATOM 719 C CA . SER A 1 92 ? 12.824 -10.597 -23.361 1.00 86.00 92 SER A CA 1
ATOM 720 C C . SER A 1 92 ? 12.385 -10.101 -21.993 1.00 86.00 92 SER A C 1
ATOM 722 O O . SER A 1 92 ? 13.214 -9.864 -21.104 1.00 86.00 92 SER A O 1
ATOM 724 N N . TYR A 1 93 ? 11.079 -9.963 -21.803 1.00 89.19 93 TYR A N 1
ATOM 725 C CA . TYR A 1 93 ? 10.508 -9.365 -20.599 1.00 89.19 93 TYR A CA 1
ATOM 726 C C . TYR A 1 93 ? 9.195 -10.032 -20.194 1.00 89.19 93 TYR A C 1
ATOM 728 O O . TYR A 1 93 ? 8.614 -10.808 -20.948 1.00 89.19 93 TYR A O 1
ATOM 736 N N . TYR A 1 94 ? 8.741 -9.747 -18.976 1.00 92.50 94 TYR A N 1
ATOM 737 C CA . TYR A 1 94 ? 7.442 -10.198 -18.489 1.00 92.50 94 TYR A CA 1
ATOM 738 C C . TYR A 1 94 ? 6.370 -9.203 -18.946 1.00 92.50 94 TYR A C 1
ATOM 740 O O . TYR A 1 94 ? 6.359 -8.057 -18.499 1.00 92.50 94 TYR A O 1
ATOM 748 N N . SER A 1 95 ? 5.489 -9.606 -19.855 1.00 90.62 95 SER A N 1
ATOM 749 C CA . SER A 1 95 ? 4.376 -8.790 -20.335 1.00 90.62 95 SER A CA 1
ATOM 750 C C . SER A 1 95 ? 3.172 -8.935 -19.416 1.00 90.62 95 SER A C 1
ATOM 752 O O . SER A 1 95 ? 2.745 -10.040 -19.105 1.00 90.62 95 SER A O 1
ATOM 754 N N . ALA A 1 96 ? 2.555 -7.818 -19.038 1.00 90.69 96 ALA A N 1
ATOM 755 C CA . ALA A 1 96 ? 1.322 -7.843 -18.251 1.00 90.69 96 AL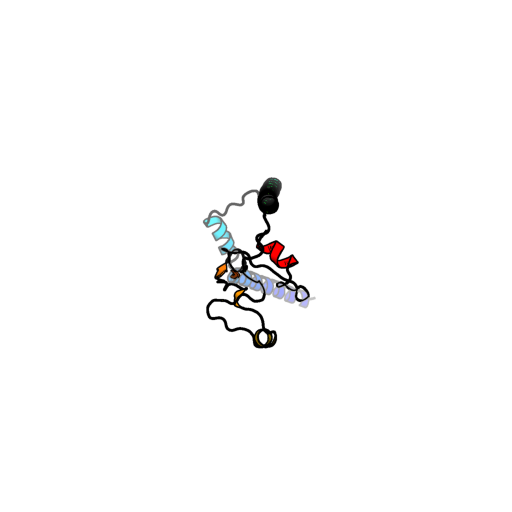A A CA 1
ATOM 756 C C . ALA A 1 96 ? 0.120 -8.432 -19.017 1.00 90.69 96 ALA A C 1
ATOM 758 O O . ALA A 1 96 ? -0.899 -8.731 -18.401 1.00 90.69 96 ALA A O 1
ATOM 759 N N . LYS A 1 97 ? 0.216 -8.545 -20.350 1.00 87.69 97 LYS A N 1
ATOM 760 C CA . LYS A 1 97 ? -0.869 -9.021 -21.219 1.00 87.69 97 LYS A CA 1
ATOM 761 C C . LYS A 1 97 ? -0.600 -10.409 -21.796 1.00 87.69 97 LYS A C 1
ATOM 763 O O . LYS A 1 97 ? -1.524 -11.203 -21.853 1.00 87.69 97 LYS A O 1
ATOM 768 N N . TYR A 1 98 ? 0.639 -10.672 -22.213 1.00 87.12 98 TYR A N 1
ATOM 769 C CA . TYR A 1 98 ? 0.986 -11.851 -23.016 1.00 87.12 98 TYR A CA 1
ATOM 770 C C . TYR A 1 98 ? 1.866 -12.873 -22.280 1.00 87.12 98 TYR A C 1
ATOM 772 O O . TYR A 1 98 ? 2.114 -13.951 -22.815 1.00 87.12 98 TYR A O 1
ATOM 780 N N . SER A 1 99 ? 2.372 -12.563 -21.077 1.00 89.50 99 SER A N 1
ATOM 781 C CA . SER A 1 99 ? 3.108 -13.559 -20.289 1.00 89.50 99 SER A CA 1
ATOM 782 C C . SER A 1 99 ? 2.153 -14.591 -19.715 1.00 89.50 99 SER A C 1
ATOM 784 O O . SER A 1 99 ? 1.249 -14.257 -18.951 1.00 89.50 99 SER A O 1
ATOM 786 N N . LEU A 1 100 ? 2.402 -15.850 -20.053 1.00 88.75 100 LEU A N 1
ATOM 787 C CA . LEU A 1 100 ? 1.620 -16.985 -19.586 1.00 88.75 100 LEU A CA 1
ATOM 788 C C . LEU A 1 100 ? 2.179 -17.524 -18.269 1.00 88.75 100 LEU A C 1
ATOM 790 O O . LEU A 1 100 ? 3.376 -17.412 -17.989 1.00 88.75 100 LEU A O 1
ATOM 794 N N . GLU A 1 101 ? 1.311 -18.140 -17.471 1.00 87.38 101 GLU A N 1
ATOM 795 C CA . GLU A 1 101 ? 1.764 -18.988 -16.371 1.00 87.38 101 GLU A CA 1
ATOM 796 C C . GLU A 1 101 ? 2.400 -20.277 -16.913 1.00 87.38 101 GLU A C 1
ATOM 798 O O . GLU A 1 101 ? 2.076 -20.691 -18.030 1.00 87.38 101 GLU A O 1
ATOM 803 N N . PRO A 1 102 ? 3.295 -20.944 -16.161 1.00 85.50 102 PRO A N 1
ATOM 804 C CA . PRO A 1 102 ? 3.900 -22.191 -16.616 1.00 85.50 102 PRO A CA 1
ATOM 805 C C . PRO A 1 102 ? 2.844 -23.250 -16.952 1.00 85.50 102 PRO A C 1
ATOM 807 O O . PRO A 1 102 ? 2.070 -23.667 -16.087 1.00 85.50 102 PRO A O 1
ATOM 810 N N . GLY A 1 103 ? 2.825 -23.697 -18.210 1.00 81.44 103 GLY A N 1
ATOM 811 C CA . GLY A 1 103 ? 1.818 -24.635 -18.724 1.00 81.44 103 GLY A CA 1
ATOM 812 C C . GLY A 1 103 ? 0.468 -24.000 -19.076 1.00 81.44 103 GLY A C 1
ATOM 813 O O . GLY A 1 103 ? -0.496 -24.726 -19.313 1.00 81.44 103 GLY A O 1
ATOM 814 N N . GLY A 1 104 ? 0.386 -22.670 -19.091 1.00 80.69 104 GLY A N 1
ATOM 815 C CA . GLY A 1 104 ? -0.745 -21.931 -19.631 1.00 80.69 104 GLY A CA 1
ATOM 816 C C . GLY A 1 104 ? -0.778 -22.019 -21.153 1.00 80.69 104 GLY A C 1
ATOM 817 O O . GLY A 1 104 ? 0.253 -21.911 -21.816 1.00 80.69 104 GLY A O 1
ATOM 818 N N . GLU A 1 105 ? -1.976 -22.199 -21.699 1.00 78.44 105 GLU A N 1
ATOM 819 C CA . GLU A 1 105 ? -2.201 -22.151 -23.138 1.00 78.44 105 GLU A CA 1
ATOM 820 C C . GLU A 1 105 ? -2.586 -20.721 -23.553 1.00 78.44 105 GLU A C 1
ATOM 822 O O . GLU A 1 105 ? -3.269 -20.018 -22.800 1.00 78.44 105 GLU A O 1
ATOM 827 N N . PRO A 1 106 ? -2.152 -20.278 -24.739 1.00 74.88 106 PRO A N 1
ATOM 828 C CA . PRO A 1 106 ? -2.572 -19.012 -25.332 1.00 74.88 106 PRO A CA 1
ATOM 829 C C . PRO A 1 106 ? -4.093 -18.959 -25.511 1.00 74.88 106 PRO A C 1
ATOM 831 O O . PRO A 1 106 ? -4.760 -19.972 -25.732 1.00 74.88 106 PRO A O 1
ATOM 834 N N . SER A 1 107 ? -4.650 -17.755 -25.489 1.00 76.12 107 SER A N 1
ATOM 835 C CA . SER A 1 107 ? -6.035 -17.557 -25.916 1.00 76.12 107 SER A CA 1
ATOM 836 C C . SER A 1 107 ? -6.167 -17.664 -27.441 1.00 76.12 107 SER A C 1
ATOM 838 O O . SER A 1 107 ? -5.254 -17.293 -28.177 1.00 76.12 107 SER A O 1
ATOM 840 N N . GLU A 1 108 ? -7.336 -18.095 -27.933 1.00 70.12 108 GLU A N 1
ATOM 841 C CA . GLU A 1 108 ? -7.631 -18.190 -29.378 1.00 70.12 108 GLU A CA 1
ATOM 842 C C . GLU A 1 108 ? -7.352 -16.862 -30.111 1.00 70.12 108 GLU A C 1
ATOM 844 O O . GLU A 1 108 ? -6.788 -16.843 -31.203 1.00 70.12 108 GLU A O 1
ATOM 849 N N . SER A 1 109 ? -7.644 -15.729 -29.463 1.00 71.69 109 SER A N 1
ATOM 850 C CA . SER A 1 109 ? -7.360 -14.395 -30.001 1.00 71.69 109 SER A CA 1
ATOM 851 C C . SER A 1 109 ? -5.869 -14.080 -30.149 1.00 71.69 109 SER A C 1
ATOM 853 O O . SER A 1 109 ? -5.491 -13.306 -31.022 1.00 71.69 109 SER A O 1
ATOM 855 N N . GLU A 1 110 ? -5.010 -14.639 -29.298 1.00 70.81 110 GLU A N 1
ATOM 856 C CA . GLU A 1 110 ? -3.560 -14.409 -29.355 1.00 70.81 110 GLU A CA 1
ATOM 857 C C . GLU A 1 110 ? -2.894 -15.238 -30.453 1.00 70.81 110 GLU A C 1
ATOM 859 O O . GLU A 1 110 ? -1.888 -14.816 -31.027 1.00 70.81 110 GLU A O 1
ATOM 864 N N . GLU A 1 111 ? -3.466 -16.399 -30.773 1.00 69.12 111 GLU A N 1
ATOM 865 C CA . GLU A 1 111 ? -3.011 -17.235 -31.885 1.00 69.12 111 GLU A CA 1
ATOM 866 C C . GLU A 1 111 ? -3.313 -16.590 -33.240 1.00 69.12 111 GLU A C 1
ATOM 868 O O . GLU A 1 111 ? -2.445 -16.563 -34.114 1.00 69.12 111 GLU A O 1
ATOM 873 N N . GLU A 1 112 ? -4.499 -15.995 -33.393 1.00 67.00 112 GLU A N 1
ATOM 874 C CA . GLU A 1 112 ? -4.888 -15.268 -34.609 1.00 67.00 112 GLU A CA 1
ATOM 875 C C . GLU A 1 112 ? -4.027 -14.019 -34.864 1.00 67.00 112 GLU A C 1
ATOM 877 O O . GLU A 1 112 ? -3.817 -13.633 -36.015 1.00 67.00 112 GLU A O 1
ATOM 882 N N . LEU A 1 113 ? -3.495 -13.403 -33.803 1.00 68.88 113 LEU A N 1
ATOM 883 C CA . LEU A 1 113 ? -2.673 -12.191 -33.876 1.00 68.88 113 LEU A CA 1
ATOM 884 C C . LEU A 1 113 ? -1.196 -12.454 -34.217 1.00 68.88 113 LEU A C 1
ATOM 886 O O . LEU A 1 113 ? -0.451 -11.496 -34.415 1.00 68.88 113 LEU A O 1
ATOM 890 N N . GLY A 1 114 ? -0.757 -13.716 -34.309 1.00 67.25 114 GLY A N 1
ATOM 891 C CA . GLY A 1 114 ? 0.613 -14.052 -34.721 1.00 67.25 114 GLY A CA 1
ATOM 892 C C . GLY A 1 114 ? 1.699 -13.528 -33.771 1.00 67.25 114 GLY A C 1
ATOM 893 O O . GLY A 1 114 ? 2.776 -13.137 -34.216 1.00 67.25 114 GLY A O 1
ATOM 894 N N . ILE A 1 115 ? 1.403 -13.490 -32.471 1.00 71.06 115 ILE A N 1
ATOM 895 C CA . ILE A 1 115 ? 2.261 -12.912 -31.430 1.00 71.06 115 ILE A CA 1
ATOM 896 C C . ILE A 1 115 ? 3.582 -13.700 -31.293 1.00 71.06 115 ILE A C 1
ATOM 898 O O . ILE A 1 115 ? 3.562 -14.919 -31.100 1.00 71.06 115 ILE A O 1
ATOM 902 N N . ASP A 1 116 ? 4.736 -13.015 -31.338 1.00 72.06 116 ASP A N 1
ATOM 903 C CA . ASP A 1 116 ? 6.054 -13.641 -31.129 1.00 72.06 116 ASP A CA 1
ATOM 904 C C . ASP A 1 116 ? 6.271 -13.993 -29.649 1.00 72.06 116 ASP A C 1
ATOM 906 O O . ASP A 1 116 ? 6.651 -13.164 -28.821 1.00 72.06 116 ASP A O 1
ATOM 910 N N . ARG A 1 117 ? 6.049 -15.263 -29.307 1.00 72.62 117 ARG A N 1
ATOM 911 C CA . ARG A 1 117 ? 6.160 -15.748 -27.924 1.00 72.62 117 ARG A CA 1
ATOM 912 C C . ARG A 1 117 ? 7.587 -15.828 -27.397 1.00 72.62 117 ARG A C 1
ATOM 914 O O . ARG A 1 117 ? 7.759 -15.913 -26.188 1.00 72.62 117 ARG A O 1
ATOM 921 N N . GLN A 1 118 ? 8.614 -15.790 -28.249 1.00 78.00 118 GLN A N 1
ATOM 922 C CA . GLN A 1 118 ? 10.005 -15.847 -27.767 1.00 78.00 118 GLN A CA 1
ATOM 923 C C . GLN A 1 118 ? 10.411 -14.575 -27.008 1.00 78.00 118 GLN A C 1
ATOM 925 O O . GLN A 1 118 ? 11.404 -14.569 -26.278 1.00 78.00 118 GLN A O 1
ATOM 930 N N . MET A 1 119 ? 9.634 -13.508 -27.176 1.00 82.56 119 MET A N 1
ATOM 931 C CA . MET A 1 119 ? 9.836 -12.201 -26.567 1.00 82.56 119 MET A CA 1
ATOM 932 C C . MET A 1 119 ? 9.293 -12.112 -25.131 1.00 82.56 119 MET A C 1
ATOM 934 O O . MET A 1 119 ? 9.854 -11.392 -24.299 1.00 82.56 119 MET A O 1
ATOM 938 N N . TYR A 1 120 ? 8.230 -12.859 -24.814 1.00 88.81 120 TYR A N 1
ATOM 939 C CA . TYR A 1 120 ? 7.545 -12.787 -23.523 1.00 88.81 120 TYR A CA 1
ATOM 940 C C . TYR A 1 120 ? 7.932 -13.958 -22.621 1.00 88.81 120 TYR A C 1
ATOM 942 O O . TYR A 1 120 ? 7.805 -15.123 -22.985 1.00 88.81 120 TYR A O 1
ATOM 950 N N . LYS A 1 121 ? 8.403 -13.647 -21.413 1.00 90.31 121 LYS A N 1
ATOM 951 C CA . LYS A 1 121 ? 8.785 -14.649 -20.409 1.00 90.31 121 LYS A CA 1
ATOM 952 C C . LYS A 1 121 ? 7.556 -15.202 -19.693 1.00 90.31 121 LYS A C 1
ATOM 954 O O . LYS A 1 121 ? 6.628 -14.450 -19.409 1.00 90.31 121 LYS A O 1
ATOM 959 N N . GLU A 1 122 ? 7.580 -16.483 -19.340 1.00 91.75 122 GLU A N 1
ATOM 960 C CA . GLU A 1 122 ? 6.564 -17.094 -18.474 1.00 91.75 122 GLU A CA 1
ATOM 961 C C . GLU A 1 122 ? 6.632 -16.518 -17.056 1.00 91.75 122 GLU A C 1
ATOM 963 O O . GLU A 1 122 ? 7.721 -16.358 -16.507 1.00 91.75 122 GLU A O 1
ATOM 968 N N . ILE A 1 123 ? 5.485 -16.233 -16.441 1.00 91.50 123 ILE A N 1
ATOM 969 C CA . ILE A 1 123 ? 5.398 -15.605 -15.118 1.00 91.50 123 ILE A CA 1
ATOM 970 C C . ILE A 1 123 ? 4.689 -16.520 -14.120 1.00 91.50 123 ILE A C 1
ATOM 972 O O . ILE A 1 123 ? 3.607 -17.023 -14.379 1.00 91.50 123 ILE A O 1
ATOM 976 N N . GLN A 1 124 ? 5.286 -16.731 -12.947 1.00 93.06 124 GLN A N 1
ATOM 977 C CA . GLN A 1 124 ? 4.636 -17.470 -11.861 1.00 93.06 124 GLN A CA 1
ATOM 978 C C . GLN A 1 124 ? 3.882 -16.505 -10.953 1.00 93.06 124 GLN A C 1
ATOM 980 O O . GLN A 1 124 ? 4.498 -15.591 -10.396 1.00 93.06 124 GLN A O 1
ATOM 985 N N . LEU A 1 125 ? 2.578 -16.715 -10.777 1.00 92.25 125 LEU A N 1
ATOM 986 C CA . LEU A 1 125 ? 1.760 -15.919 -9.869 1.00 92.25 125 LEU A CA 1
ATOM 987 C C . LEU A 1 125 ? 1.429 -16.735 -8.621 1.00 92.25 125 LEU A C 1
ATOM 989 O O . LEU A 1 125 ? 1.026 -17.895 -8.690 1.00 92.25 125 LEU A O 1
ATOM 993 N N . THR A 1 126 ? 1.594 -16.124 -7.452 1.00 94.31 126 THR A N 1
ATOM 994 C CA . THR A 1 126 ? 1.232 -16.739 -6.173 1.00 94.31 126 THR A CA 1
ATOM 995 C C . THR A 1 126 ? 0.304 -15.811 -5.389 1.00 94.31 126 THR A C 1
ATOM 997 O O . THR A 1 126 ? 0.484 -14.592 -5.420 1.00 94.31 126 THR A O 1
ATOM 1000 N N . PRO A 1 127 ? -0.732 -16.339 -4.708 1.00 95.94 127 PRO A N 1
ATOM 1001 C CA . PRO A 1 127 ? -1.600 -15.518 -3.869 1.00 95.94 127 PRO A CA 1
ATOM 1002 C C . PRO A 1 127 ? -0.813 -14.851 -2.738 1.00 95.94 127 PRO A C 1
ATOM 1004 O O . PRO A 1 127 ? -0.168 -15.540 -1.946 1.00 95.94 127 PRO A O 1
ATOM 1007 N N . ASP A 1 128 ? -0.912 -13.526 -2.626 1.00 95.81 128 ASP A N 1
ATOM 1008 C CA . ASP A 1 128 ? -0.194 -12.758 -1.607 1.00 95.81 128 ASP A CA 1
ATOM 1009 C C . ASP A 1 128 ? -1.157 -11.981 -0.694 1.00 95.81 128 ASP A C 1
ATOM 1011 O O . ASP A 1 128 ? -2.099 -11.318 -1.141 1.00 95.81 128 ASP A O 1
ATOM 1015 N N . GLN A 1 129 ? -0.929 -12.056 0.620 1.00 95.56 129 GLN A N 1
ATOM 1016 C CA . GLN A 1 129 ? -1.785 -11.418 1.621 1.00 95.56 129 GLN A CA 1
ATOM 1017 C C . GLN A 1 129 ? -1.737 -9.882 1.562 1.00 95.56 129 GLN A C 1
ATOM 1019 O O . GLN A 1 129 ? -2.759 -9.238 1.808 1.00 95.56 129 GLN A O 1
ATOM 1024 N N . ALA A 1 130 ? -0.592 -9.287 1.220 1.00 93.69 130 ALA A N 1
ATOM 1025 C CA . ALA A 1 130 ? -0.456 -7.841 1.040 1.00 93.69 130 ALA A CA 1
ATOM 1026 C C . ALA A 1 130 ? -1.307 -7.321 -0.132 1.00 93.69 130 ALA A C 1
ATOM 1028 O O . ALA A 1 130 ? -1.666 -6.144 -0.155 1.00 93.69 130 ALA A O 1
ATOM 1029 N N . PHE A 1 131 ? -1.687 -8.213 -1.052 1.00 95.81 131 PHE A N 1
ATOM 1030 C CA . PHE A 1 131 ? -2.553 -7.947 -2.197 1.00 95.81 131 PHE A CA 1
ATOM 1031 C C . PHE A 1 131 ? -3.943 -8.584 -2.044 1.00 95.81 131 PHE A C 1
ATOM 1033 O O . PHE A 1 131 ? -4.603 -8.875 -3.035 1.00 95.81 131 PHE A O 1
ATOM 1040 N N . TYR A 1 132 ? -4.418 -8.806 -0.812 1.00 95.62 132 TYR A N 1
ATOM 1041 C CA . TYR A 1 132 ? -5.747 -9.375 -0.532 1.00 95.62 132 TYR A CA 1
ATOM 1042 C C . TYR A 1 132 ? -5.980 -10.776 -1.130 1.00 95.62 132 TYR A C 1
ATOM 1044 O O . TYR A 1 132 ? -7.114 -11.150 -1.424 1.00 95.62 132 TYR A O 1
ATOM 1052 N N . GLY A 1 133 ? -4.916 -11.562 -1.300 1.00 94.31 133 GLY A N 1
ATOM 1053 C CA . GLY A 1 133 ? -4.972 -12.898 -1.895 1.00 94.31 133 GLY A CA 1
ATOM 1054 C C . GLY A 1 133 ? -5.034 -12.900 -3.423 1.00 94.31 133 GLY A C 1
ATOM 1055 O O . GLY A 1 133 ? -5.250 -13.958 -4.009 1.00 94.31 133 GLY A O 1
ATOM 1056 N N . ILE A 1 134 ? -4.844 -11.748 -4.073 1.00 95.44 134 ILE A N 1
ATOM 1057 C CA . ILE A 1 134 ? -4.705 -11.676 -5.528 1.00 95.44 134 ILE A CA 1
ATOM 1058 C C . ILE A 1 134 ? -3.379 -12.356 -5.921 1.00 95.44 134 ILE A C 1
ATOM 1060 O O . ILE A 1 134 ? -2.354 -12.067 -5.296 1.00 95.44 134 ILE A O 1
ATOM 1064 N N . PRO A 1 135 ? -3.376 -13.257 -6.924 1.00 93.25 135 PRO A N 1
ATOM 1065 C CA . PRO A 1 135 ? -2.147 -13.841 -7.449 1.00 93.25 135 PRO A CA 1
ATOM 1066 C C . PRO A 1 135 ? -1.247 -12.766 -8.063 1.00 93.25 135 PRO A C 1
ATOM 1068 O O . PRO A 1 135 ? -1.656 -12.061 -8.985 1.00 93.25 135 PRO A O 1
ATOM 1071 N N . VAL A 1 136 ? -0.024 -12.636 -7.554 1.00 94.31 136 VAL A N 1
ATOM 1072 C CA . VAL A 1 136 ? 0.968 -11.657 -8.018 1.00 94.31 136 VAL A CA 1
ATOM 1073 C C . VAL A 1 136 ? 2.352 -12.295 -8.102 1.00 94.31 136 VAL A C 1
ATOM 1075 O O . VAL A 1 136 ? 2.611 -13.328 -7.489 1.00 94.31 136 VAL A O 1
ATOM 1078 N N . ASN A 1 137 ? 3.261 -11.666 -8.848 1.00 94.56 137 ASN A N 1
ATOM 1079 C CA . ASN A 1 137 ? 4.682 -11.986 -8.797 1.00 94.56 137 ASN A CA 1
ATOM 1080 C C . ASN A 1 137 ? 5.419 -10.909 -7.989 1.00 94.56 137 ASN A C 1
ATOM 1082 O O . ASN A 1 137 ? 5.225 -9.718 -8.222 1.00 94.56 137 ASN A O 1
ATOM 1086 N N . THR A 1 138 ? 6.263 -11.319 -7.044 1.00 92.81 138 THR A N 1
ATOM 1087 C CA . THR A 1 138 ? 7.057 -10.404 -6.200 1.00 92.81 138 THR A CA 1
ATOM 1088 C C . THR A 1 138 ? 8.550 -10.413 -6.538 1.00 92.81 138 THR A C 1
ATOM 1090 O O . THR A 1 138 ? 9.321 -9.661 -5.947 1.00 92.81 138 THR A O 1
ATOM 1093 N N . THR A 1 139 ? 8.968 -11.246 -7.495 1.00 93.81 139 THR A N 1
ATOM 1094 C CA . THR A 1 139 ? 10.366 -11.385 -7.938 1.00 93.81 139 THR A CA 1
ATOM 1095 C C . THR A 1 139 ? 10.714 -10.500 -9.132 1.00 93.81 139 THR A C 1
ATOM 1097 O O . THR A 1 139 ? 11.856 -10.069 -9.273 1.00 93.81 139 THR A O 1
ATOM 1100 N N . HIS A 1 140 ? 9.742 -10.233 -10.000 1.00 92.31 140 HIS A N 1
ATOM 1101 C CA . HIS A 1 140 ? 9.919 -9.542 -11.264 1.00 92.31 140 HIS A CA 1
ATOM 1102 C C . HIS A 1 140 ? 8.751 -8.596 -11.530 1.00 92.31 140 HIS A C 1
ATOM 1104 O O . HIS A 1 140 ? 7.597 -8.908 -11.241 1.00 92.31 140 HIS A O 1
ATOM 1110 N N . SER A 1 141 ? 9.063 -7.452 -12.131 1.00 91.50 141 SER A N 1
ATOM 1111 C CA . SER A 1 141 ? 8.062 -6.503 -12.608 1.00 91.50 141 SER A CA 1
ATOM 1112 C C . SER A 1 141 ? 7.542 -6.923 -13.980 1.00 91.50 141 SER A C 1
ATOM 1114 O O . SER A 1 141 ? 8.317 -7.343 -14.842 1.00 91.50 141 SER A O 1
ATOM 1116 N N . ALA A 1 142 ? 6.239 -6.761 -14.195 1.00 92.75 142 ALA A N 1
ATOM 1117 C CA . ALA A 1 142 ? 5.628 -6.888 -15.512 1.00 92.75 142 ALA A CA 1
ATOM 1118 C C . ALA A 1 142 ? 5.562 -5.523 -16.210 1.00 92.75 142 ALA A C 1
ATOM 1120 O O . ALA A 1 142 ? 5.382 -4.492 -15.559 1.00 92.75 142 ALA A O 1
ATOM 1121 N N . VAL A 1 143 ? 5.667 -5.518 -17.537 1.00 91.69 143 VAL A N 1
ATOM 1122 C CA . VAL A 1 143 ? 5.553 -4.308 -18.355 1.00 91.69 143 VAL A CA 1
ATOM 1123 C C . VAL A 1 143 ? 4.215 -4.295 -19.071 1.00 91.69 143 VAL A C 1
ATOM 1125 O O . VAL A 1 143 ? 3.824 -5.256 -19.736 1.00 91.69 143 VAL A O 1
ATOM 1128 N N . HIS A 1 144 ? 3.506 -3.184 -18.914 1.00 91.00 144 HIS A N 1
ATOM 1129 C CA . HIS A 1 144 ? 2.274 -2.910 -19.627 1.00 91.00 144 HIS A CA 1
ATOM 1130 C C . HIS A 1 144 ? 2.566 -2.126 -20.909 1.00 91.00 144 HIS A C 1
ATOM 1132 O O . HIS A 1 144 ? 3.139 -1.039 -20.857 1.00 91.00 144 HIS A O 1
ATOM 1138 N N . VAL A 1 145 ? 2.124 -2.673 -22.041 1.00 88.81 145 VAL A N 1
ATOM 1139 C CA . VAL A 1 145 ? 2.170 -2.015 -23.350 1.00 88.81 145 VAL A CA 1
ATOM 1140 C C . VAL A 1 145 ? 0.734 -1.769 -23.810 1.00 88.81 145 VAL A C 1
ATOM 1142 O O . VAL A 1 145 ? -0.047 -2.725 -23.864 1.00 88.81 145 VAL A O 1
ATOM 1145 N N . PRO A 1 146 ? 0.347 -0.516 -24.103 1.00 89.38 146 PRO A N 1
ATOM 1146 C CA . PRO A 1 146 ? -0.960 -0.221 -24.678 1.00 89.38 146 PRO A CA 1
ATOM 1147 C C . PRO A 1 146 ? -1.149 -0.921 -26.027 1.00 89.38 146 PRO A C 1
ATOM 1149 O O . PRO A 1 146 ? -0.203 -1.047 -26.794 1.00 89.38 146 PRO A O 1
ATOM 1152 N N . THR A 1 147 ? -2.381 -1.314 -26.355 1.00 84.44 147 THR A N 1
ATOM 1153 C CA . THR A 1 147 ? -2.688 -2.075 -27.583 1.00 84.44 147 THR A CA 1
ATOM 1154 C C . THR A 1 147 ? -2.294 -1.352 -28.878 1.00 84.44 147 THR A C 1
ATOM 1156 O O . THR A 1 147 ? -1.973 -2.012 -29.858 1.00 84.44 147 THR A O 1
ATOM 1159 N N . ASP A 1 148 ? -2.299 -0.016 -28.880 1.00 86.56 148 ASP A N 1
ATOM 1160 C CA . ASP A 1 148 ? -1.979 0.801 -30.061 1.00 86.56 148 ASP A CA 1
ATOM 1161 C C . ASP A 1 148 ? -0.466 1.028 -30.257 1.00 86.56 148 ASP A C 1
ATOM 1163 O O . ASP A 1 148 ? -0.059 1.705 -31.203 1.00 86.56 148 ASP A O 1
ATOM 1167 N N . VAL A 1 149 ? 0.375 0.513 -29.353 1.00 84.56 149 VAL A N 1
ATOM 1168 C CA . VAL A 1 149 ? 1.834 0.666 -29.398 1.00 84.56 149 VAL A CA 1
ATOM 1169 C C . VAL A 1 149 ? 2.475 -0.663 -29.775 1.00 84.56 149 VAL A C 1
ATOM 1171 O O . VAL A 1 149 ? 2.258 -1.674 -29.114 1.00 84.56 149 VAL A O 1
ATOM 1174 N N . ASP A 1 150 ? 3.305 -0.630 -30.815 1.00 82.44 150 ASP A N 1
ATOM 1175 C CA . ASP A 1 150 ? 4.099 -1.774 -31.255 1.00 82.44 150 ASP A CA 1
ATOM 1176 C C . ASP A 1 150 ? 5.370 -1.920 -30.401 1.00 82.44 150 ASP A C 1
ATOM 1178 O O . ASP A 1 150 ? 6.286 -1.084 -30.458 1.00 82.44 150 ASP A O 1
ATOM 1182 N N . ASP A 1 151 ? 5.424 -2.992 -29.610 1.00 79.06 151 ASP A N 1
ATOM 1183 C CA . ASP A 1 151 ? 6.582 -3.362 -28.797 1.00 79.06 151 ASP A CA 1
ATOM 1184 C C . ASP A 1 151 ? 7.750 -3.889 -29.648 1.00 79.06 151 ASP A C 1
ATOM 1186 O O . ASP A 1 151 ? 8.903 -3.849 -29.220 1.00 79.06 151 ASP A O 1
ATOM 1190 N N . GLN A 1 152 ? 7.524 -4.253 -30.910 1.00 76.94 152 GLN A N 1
ATOM 1191 C CA . GLN A 1 152 ? 8.583 -4.616 -31.857 1.00 76.94 152 GLN A CA 1
ATOM 1192 C C . GLN A 1 152 ? 9.190 -3.401 -32.575 1.00 76.94 152 GLN A C 1
ATOM 1194 O O . GLN A 1 152 ? 10.020 -3.541 -33.479 1.00 76.94 152 GLN A O 1
ATOM 1199 N N . SER A 1 153 ? 8.827 -2.182 -32.181 1.00 75.56 153 SER A N 1
ATOM 1200 C CA . SER A 1 153 ? 9.413 -0.971 -32.753 1.00 75.56 153 SER A CA 1
ATOM 1201 C C . SER A 1 153 ? 10.772 -0.642 -32.128 1.00 75.56 153 SER A C 1
ATOM 1203 O O . SER A 1 153 ? 10.957 -0.731 -30.917 1.00 75.56 153 SER A O 1
ATOM 1205 N N . ASN A 1 154 ? 11.738 -0.180 -32.934 1.00 70.12 154 ASN A N 1
ATOM 1206 C CA . ASN A 1 154 ? 13.110 0.139 -32.485 1.00 70.12 154 ASN A CA 1
ATOM 1207 C C . ASN A 1 154 ? 13.162 1.169 -31.329 1.00 70.12 154 ASN A C 1
ATOM 1209 O O . ASN A 1 154 ? 14.064 1.164 -30.496 1.00 70.12 154 ASN A O 1
ATOM 1213 N N . ILE A 1 155 ? 12.154 2.043 -31.242 1.00 73.88 155 ILE A N 1
ATOM 1214 C CA . ILE A 1 155 ? 12.005 2.996 -30.132 1.00 73.88 155 ILE A CA 1
ATOM 1215 C C . ILE A 1 155 ? 11.725 2.247 -28.828 1.00 73.88 155 ILE A C 1
ATOM 1217 O O . ILE A 1 155 ? 12.312 2.563 -27.796 1.00 73.88 155 ILE A O 1
ATOM 1221 N N . PHE A 1 156 ? 10.874 1.227 -28.878 1.00 74.38 156 PHE A N 1
ATOM 1222 C CA . PHE A 1 156 ? 10.547 0.403 -27.727 1.00 74.38 156 PHE A CA 1
ATOM 1223 C C . PHE A 1 156 ? 11.725 -0.505 -27.322 1.00 74.38 156 PHE A C 1
ATOM 1225 O O . PHE A 1 156 ? 12.020 -0.613 -26.132 1.00 74.38 156 PHE A O 1
ATOM 1232 N N . TYR A 1 157 ? 12.505 -1.027 -28.284 1.00 69.88 157 TYR A N 1
ATOM 1233 C CA . TYR A 1 157 ? 13.780 -1.726 -28.008 1.00 69.88 157 TYR A CA 1
ATOM 1234 C C . TYR A 1 157 ? 14.736 -0.889 -27.142 1.00 69.88 157 TYR A C 1
ATOM 1236 O O . TYR A 1 157 ? 15.405 -1.429 -26.258 1.00 69.88 157 TYR A O 1
ATOM 1244 N N . SER A 1 158 ? 14.787 0.427 -27.371 1.00 67.12 158 SER A N 1
ATOM 1245 C CA . SER A 1 158 ? 15.659 1.332 -26.614 1.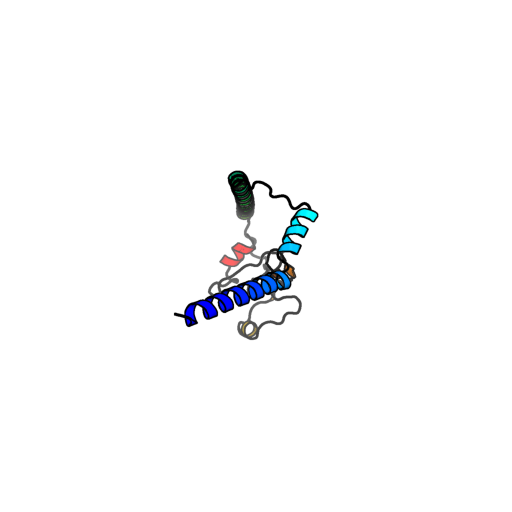00 67.12 158 SER A CA 1
ATOM 1246 C C . SER A 1 158 ? 15.241 1.532 -25.153 1.00 67.12 158 SER A C 1
ATOM 1248 O O . SER A 1 158 ? 16.035 2.054 -24.383 1.00 67.12 158 SER A O 1
ATOM 1250 N N . LEU A 1 159 ? 14.027 1.127 -24.759 1.00 71.62 159 LEU A N 1
ATOM 1251 C CA . LEU A 1 159 ? 13.549 1.217 -23.373 1.00 71.62 159 LEU A CA 1
ATOM 1252 C C . LEU A 1 159 ? 13.925 -0.010 -22.536 1.00 71.62 159 LEU A C 1
ATOM 1254 O O . LEU A 1 159 ? 14.059 0.108 -21.326 1.00 71.62 159 LEU A O 1
ATOM 1258 N N . PHE A 1 160 ? 14.074 -1.175 -23.171 1.00 61.12 160 PHE A N 1
ATOM 1259 C CA . PHE A 1 160 ? 14.360 -2.445 -22.491 1.00 61.12 160 PHE A CA 1
ATOM 1260 C C . PHE A 1 160 ? 15.830 -2.811 -22.452 1.00 61.12 160 PHE A C 1
ATOM 1262 O O . PHE A 1 160 ? 16.244 -3.582 -21.590 1.00 61.12 160 PHE A O 1
ATOM 1269 N N . ASN A 1 161 ? 16.592 -2.301 -23.412 1.00 52.94 161 ASN A N 1
ATOM 1270 C CA . ASN A 1 161 ? 18.036 -2.435 -23.400 1.00 52.94 161 ASN A CA 1
ATOM 1271 C C . ASN A 1 161 ? 18.723 -1.201 -22.814 1.00 52.94 161 ASN A C 1
ATOM 1273 O O . ASN A 1 161 ? 19.939 -1.262 -22.742 1.00 52.94 161 ASN A O 1
ATOM 1277 N N . ARG A 1 162 ? 17.979 -0.147 -22.422 1.00 48.59 162 ARG A N 1
ATOM 1278 C CA . ARG A 1 162 ? 18.513 1.036 -21.731 1.00 48.59 162 ARG A CA 1
ATOM 1279 C C . ARG A 1 162 ? 19.193 0.654 -20.422 1.00 48.59 162 ARG A C 1
ATOM 1281 O O . ARG A 1 162 ? 18.558 -0.098 -19.654 1.00 48.59 162 ARG A O 1
#